Protein AF-F8WDW3-F1 (afdb_monomer)

Radius of gyration: 16.77 Å; Cα contacts (8 Å, |Δi|>4): 13; chains: 1; bounding box: 29×13×50 Å

Foldseek 3Di:
DPPPPVVVVVVVVVVCVVVPPDDFDADPPDPPDGDDCVVVPPPD

Organism: Homo sapiens (NCBI:txid9606)

Sequence (44 aa):
MTATLRPYLSAVRATLQAALCLENFSSQVVERHNKPEVEVSPRQ

InterPro domains:
  IPR008384 Actin-related protein 2/3 complex subunit 4 [PF05856] (1-41)
  IPR008384 Actin-related protein 2/3 complex subunit 4 [PTHR22629] (1-41)
  IPR034666 Arp2/3 complex subunit 2/4 [G3DSA:3.30.1460.20] (1-44)
  IPR034666 Arp2/3 complex subunit 2/4 [SSF69645] (3-41)

Secondary structure (DSSP, 8-state):
--TTHHHHHHHHHHHHHHH--------SSSTT----HHHH-TT-

Mean predicted aligned error: 5.62 Å

pLDDT: mean 89.19, std 12.7, range [47.25, 98.44]

Structure (mmCIF, N/CA/C/O backbone):
data_AF-F8WDW3-F1
#
_entry.id   AF-F8WDW3-F1
#
loop_
_atom_site.group_PDB
_atom_site.id
_atom_site.type_symbol
_atom_site.label_atom_id
_atom_site.label_alt_id
_atom_site.label_comp_id
_atom_site.label_asym_id
_atom_site.label_entity_id
_atom_site.label_seq_id
_atom_site.pdbx_PDB_ins_code
_atom_site.Cartn_x
_atom_site.Cartn_y
_atom_site.Cartn_z
_atom_site.occupancy
_atom_site.B_iso_or_equiv
_atom_site.auth_seq_id
_atom_site.auth_comp_id
_atom_site.auth_asym_id
_atom_site.auth_atom_id
_atom_site.pdbx_PDB_model_num
ATOM 1 N N . MET A 1 1 ? 4.611 -6.381 -30.763 1.00 54.50 1 MET A N 1
ATOM 2 C CA . MET A 1 1 ? 3.905 -6.076 -29.495 1.00 54.50 1 MET A CA 1
ATOM 3 C C . MET A 1 1 ? 4.695 -6.592 -28.278 1.00 54.50 1 MET A C 1
ATOM 5 O O . MET A 1 1 ? 4.146 -7.283 -27.437 1.00 54.50 1 MET A O 1
ATOM 9 N N . THR A 1 2 ? 5.994 -6.285 -28.168 1.00 61.53 2 THR A N 1
ATOM 10 C CA . THR A 1 2 ? 6.862 -6.747 -27.054 1.00 61.53 2 THR A CA 1
ATOM 11 C C . THR A 1 2 ? 7.630 -5.606 -26.375 1.00 61.53 2 THR A C 1
ATOM 13 O O . THR A 1 2 ? 8.130 -5.778 -25.269 1.00 61.53 2 THR A O 1
ATOM 16 N N . ALA A 1 3 ? 7.673 -4.415 -26.988 1.00 74.94 3 ALA A N 1
ATOM 17 C CA . ALA A 1 3 ? 8.364 -3.241 -26.450 1.00 74.94 3 ALA A CA 1
ATOM 18 C C . ALA A 1 3 ? 7.647 -2.592 -25.248 1.00 74.94 3 ALA A C 1
ATOM 20 O O . ALA A 1 3 ? 8.274 -1.875 -24.477 1.00 74.94 3 ALA A O 1
ATOM 21 N N . THR A 1 4 ? 6.349 -2.854 -25.061 1.00 90.81 4 THR A N 1
ATOM 22 C CA . THR A 1 4 ? 5.531 -2.250 -23.993 1.00 90.81 4 THR A CA 1
ATOM 23 C C . THR A 1 4 ? 5.454 -3.096 -22.720 1.00 90.81 4 THR A C 1
ATOM 25 O O . THR A 1 4 ? 5.186 -2.558 -21.649 1.00 90.81 4 THR A O 1
ATOM 28 N N . LEU A 1 5 ? 5.734 -4.404 -22.792 1.00 94.81 5 LEU A N 1
ATOM 29 C CA . LEU A 1 5 ? 5.605 -5.306 -21.641 1.00 94.81 5 LEU A CA 1
ATOM 30 C C . LEU A 1 5 ? 6.641 -5.000 -20.552 1.00 94.81 5 LEU A C 1
ATOM 32 O O . LEU A 1 5 ? 6.312 -4.940 -19.370 1.00 94.81 5 LEU A O 1
ATOM 36 N N . ARG A 1 6 ? 7.898 -4.771 -20.947 1.00 93.31 6 ARG A N 1
ATOM 37 C CA . ARG A 1 6 ? 8.984 -4.463 -20.009 1.00 93.31 6 ARG A CA 1
ATOM 38 C C . ARG A 1 6 ? 8.730 -3.177 -19.204 1.00 93.31 6 ARG A C 1
ATOM 40 O O . ARG A 1 6 ? 8.797 -3.267 -17.981 1.00 93.31 6 ARG A O 1
ATOM 47 N N . PRO A 1 7 ? 8.423 -2.011 -19.812 1.00 95.56 7 PRO A N 1
ATOM 48 C CA . PRO A 1 7 ? 8.138 -0.805 -19.03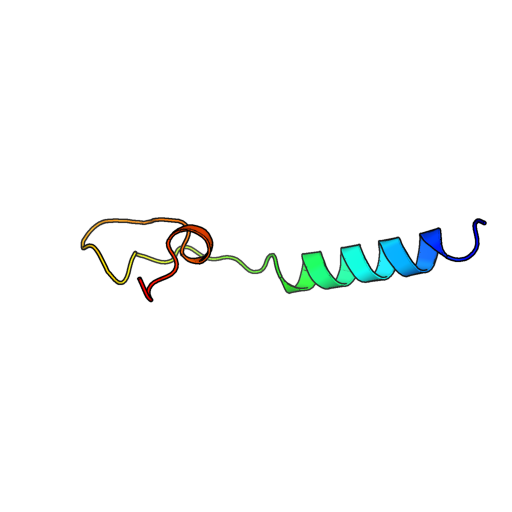4 1.00 95.56 7 PRO A CA 1
ATOM 49 C C . PRO A 1 7 ? 6.885 -0.944 -18.158 1.00 95.56 7 PRO A C 1
ATOM 51 O O . PRO A 1 7 ? 6.901 -0.459 -17.030 1.00 95.56 7 PRO A O 1
ATOM 54 N N . TYR A 1 8 ? 5.849 -1.663 -18.611 1.00 96.06 8 TYR A N 1
ATOM 55 C CA . TYR A 1 8 ? 4.658 -1.936 -17.798 1.00 96.06 8 TYR A CA 1
ATOM 56 C C . TYR A 1 8 ? 4.997 -2.713 -16.518 1.00 96.06 8 TYR A C 1
ATOM 58 O O . TYR A 1 8 ? 4.670 -2.271 -15.419 1.00 96.06 8 TYR A O 1
ATOM 66 N N . LEU A 1 9 ? 5.721 -3.830 -16.635 1.00 96.50 9 LEU A N 1
ATOM 67 C CA . LEU A 1 9 ? 6.094 -4.640 -15.473 1.00 96.50 9 LEU A CA 1
ATOM 68 C C . LEU A 1 9 ? 7.077 -3.919 -14.541 1.00 96.50 9 LEU A C 1
ATOM 70 O O . LEU A 1 9 ? 7.005 -4.101 -13.325 1.00 96.50 9 LEU A O 1
ATOM 74 N N . SER A 1 10 ? 7.972 -3.085 -15.083 1.00 97.00 10 SER A N 1
ATOM 75 C CA . SER A 1 10 ? 8.841 -2.229 -14.267 1.00 97.00 10 SER A CA 1
ATOM 76 C C . SER A 1 10 ? 8.036 -1.226 -13.443 1.00 97.00 10 SER A C 1
ATOM 78 O O . SER A 1 10 ? 8.298 -1.085 -12.249 1.00 97.00 10 SER A O 1
ATOM 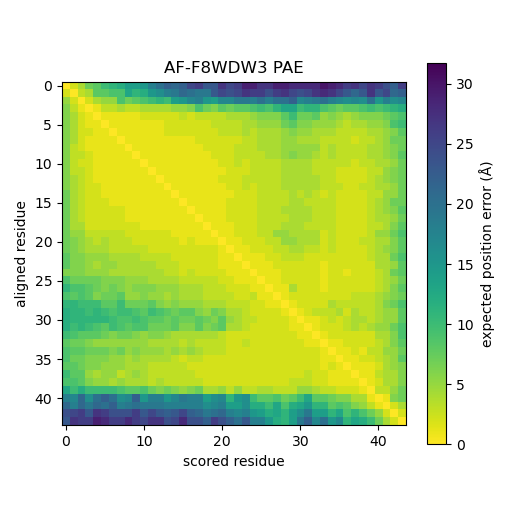80 N N . ALA A 1 11 ? 7.043 -0.568 -14.052 1.00 97.62 11 ALA A N 1
ATOM 81 C CA . ALA A 1 11 ? 6.166 0.364 -13.351 1.00 97.62 11 ALA A CA 1
ATOM 82 C C . ALA A 1 11 ? 5.362 -0.351 -12.255 1.00 97.62 11 ALA A C 1
ATOM 84 O O . ALA A 1 11 ? 5.420 0.061 -11.101 1.00 97.62 11 ALA A O 1
ATOM 85 N N . VAL A 1 12 ? 4.711 -1.476 -12.582 1.00 98.00 12 VAL A N 1
A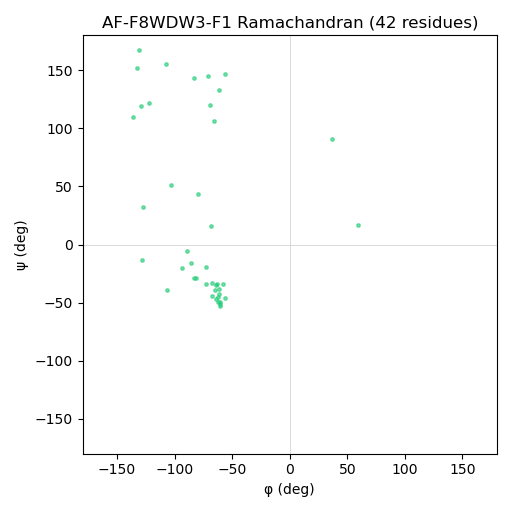TOM 86 C CA . VAL A 1 12 ? 3.943 -2.280 -11.611 1.00 98.00 12 VAL A CA 1
ATOM 87 C C . VAL A 1 12 ? 4.813 -2.698 -10.424 1.00 98.00 12 VAL A C 1
ATOM 89 O O . VAL A 1 12 ? 4.403 -2.541 -9.276 1.00 98.00 12 VAL A O 1
ATOM 92 N N . ARG A 1 13 ? 6.036 -3.181 -10.678 1.00 98.12 13 ARG A N 1
ATOM 93 C CA . ARG A 1 13 ? 6.976 -3.554 -9.613 1.00 98.12 13 ARG A CA 1
ATOM 94 C C . ARG A 1 13 ? 7.317 -2.368 -8.714 1.00 98.12 13 ARG A C 1
ATOM 96 O O . ARG A 1 13 ? 7.257 -2.515 -7.498 1.00 98.12 13 ARG A O 1
ATOM 103 N N . ALA A 1 14 ? 7.682 -1.226 -9.297 1.00 98.44 14 ALA A N 1
ATOM 104 C CA . ALA A 1 14 ? 8.055 -0.038 -8.535 1.00 98.44 14 ALA A CA 1
ATOM 105 C C . ALA A 1 14 ? 6.888 0.466 -7.672 1.00 98.44 14 ALA A C 1
ATOM 107 O O . ALA A 1 14 ? 7.079 0.769 -6.495 1.00 98.44 14 ALA A O 1
ATOM 108 N N . THR A 1 15 ? 5.673 0.487 -8.225 1.00 98.44 15 THR A N 1
ATOM 109 C CA . THR A 1 15 ? 4.466 0.895 -7.498 1.00 98.44 15 THR A CA 1
ATOM 110 C C . THR A 1 15 ? 4.151 -0.052 -6.344 1.00 98.44 15 THR A C 1
ATOM 112 O O . THR A 1 15 ? 3.921 0.412 -5.232 1.00 98.44 15 THR A O 1
ATOM 115 N N . LEU A 1 16 ? 4.183 -1.370 -6.569 1.00 98.31 16 LEU A N 1
ATOM 116 C CA . LEU A 1 16 ? 3.926 -2.345 -5.504 1.00 98.31 16 LEU A CA 1
ATOM 117 C C . LEU A 1 16 ? 4.998 -2.292 -4.415 1.00 98.31 16 LEU A C 1
ATOM 119 O O . LEU A 1 16 ? 4.664 -2.358 -3.238 1.00 98.31 16 LEU A O 1
ATOM 123 N N . GLN A 1 17 ? 6.268 -2.117 -4.781 1.00 98.25 17 GLN A N 1
ATOM 124 C CA . GLN A 1 17 ? 7.345 -1.971 -3.803 1.00 98.25 17 GLN A CA 1
ATOM 125 C C . GLN A 1 17 ? 7.152 -0.735 -2.915 1.00 98.25 17 GLN A C 1
ATOM 127 O O . GLN A 1 17 ? 7.420 -0.806 -1.722 1.00 98.25 17 GLN A O 1
ATOM 132 N N . ALA A 1 18 ? 6.677 0.381 -3.474 1.00 97.88 18 ALA A N 1
ATOM 133 C CA . ALA A 1 18 ? 6.383 1.582 -2.696 1.00 97.88 18 ALA A CA 1
ATOM 134 C C . ALA A 1 18 ? 5.118 1.440 -1.826 1.00 97.88 18 ALA A C 1
ATOM 136 O O . ALA A 1 18 ? 5.067 1.999 -0.734 1.00 97.88 18 ALA A O 1
ATOM 137 N N . ALA A 1 19 ? 4.104 0.707 -2.300 1.00 97.62 19 ALA A N 1
ATOM 138 C CA . ALA A 1 19 ? 2.824 0.543 -1.609 1.00 97.62 19 ALA A CA 1
ATOM 139 C C . ALA A 1 19 ? 2.846 -0.526 -0.500 1.00 97.62 19 ALA A C 1
ATOM 141 O O . ALA A 1 19 ? 2.104 -0.410 0.472 1.00 97.62 19 ALA A O 1
ATOM 142 N N . LEU A 1 20 ? 3.688 -1.560 -0.614 1.00 96.31 20 LEU A N 1
ATOM 143 C CA . LEU A 1 20 ? 3.787 -2.672 0.347 1.00 96.31 20 LEU A CA 1
ATOM 144 C C . LEU A 1 20 ? 4.618 -2.318 1.596 1.00 96.31 20 LEU A C 1
ATOM 146 O O . LEU A 1 20 ? 5.416 -3.117 2.080 1.00 96.31 20 LEU A O 1
ATOM 150 N N . CYS A 1 21 ? 4.391 -1.125 2.139 1.00 96.50 21 CYS A N 1
ATOM 151 C CA . CYS A 1 21 ? 4.962 -0.632 3.392 1.00 96.50 21 CYS A CA 1
ATOM 152 C C . CYS A 1 21 ? 3.906 -0.703 4.510 1.00 96.50 21 CYS A C 1
ATOM 154 O O . CYS A 1 21 ? 3.604 0.298 5.151 1.00 96.50 21 CYS A O 1
ATOM 156 N N . LEU A 1 22 ? 3.275 -1.872 4.669 1.00 95.19 22 LEU A N 1
ATOM 157 C CA . LEU A 1 22 ? 2.168 -2.079 5.605 1.00 95.19 22 L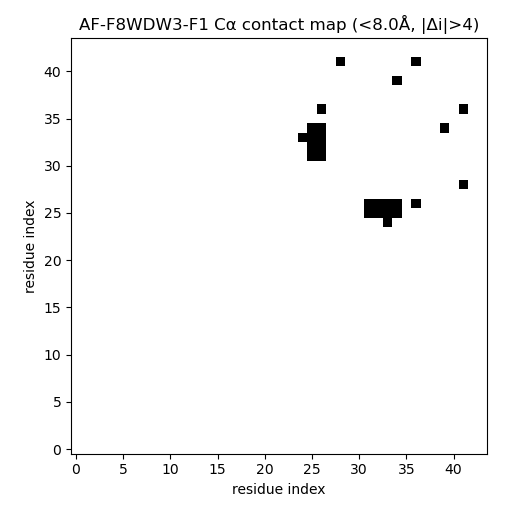EU A CA 1
ATOM 158 C C . LEU A 1 22 ? 2.679 -2.348 7.024 1.00 95.19 22 LEU A C 1
ATOM 160 O O . LEU A 1 22 ? 3.652 -3.078 7.215 1.00 95.19 22 LEU A O 1
ATOM 164 N N . GLU A 1 23 ? 1.964 -1.825 8.013 1.00 96.19 23 GLU A N 1
ATOM 165 C CA . GLU A 1 23 ? 2.205 -2.080 9.431 1.00 96.19 23 GLU A CA 1
ATOM 166 C C . GLU A 1 23 ? 0.914 -2.467 10.153 1.00 96.19 23 GLU A C 1
ATOM 168 O O . GLU A 1 23 ? -0.191 -2.354 9.618 1.00 96.19 23 GLU A O 1
ATOM 173 N N . ASN A 1 24 ? 1.062 -2.969 11.377 1.00 94.81 24 ASN A N 1
ATOM 174 C CA . ASN A 1 24 ? -0.080 -3.320 12.201 1.00 94.81 24 ASN A CA 1
ATOM 175 C C . ASN A 1 24 ? -0.822 -2.042 12.633 1.00 94.81 24 ASN A C 1
ATOM 177 O O . ASN A 1 24 ? -0.250 -1.202 13.324 1.00 94.81 24 ASN A O 1
ATOM 181 N N . PHE A 1 25 ? -2.096 -1.926 12.255 1.00 94.00 25 PHE A N 1
ATOM 182 C CA . PHE A 1 25 ? -2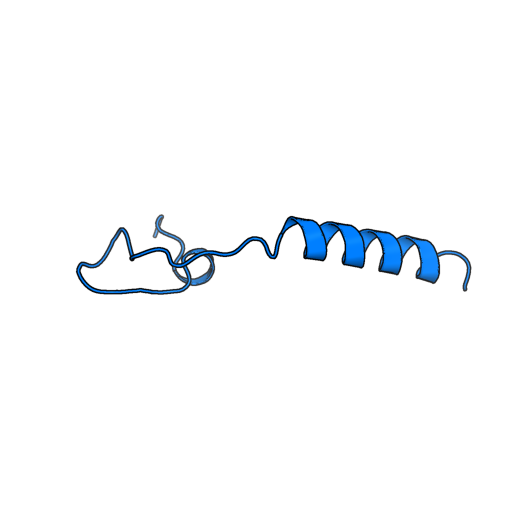.943 -0.780 12.562 1.00 94.00 25 PHE A CA 1
ATOM 183 C C . PHE A 1 25 ? -4.273 -1.244 13.171 1.00 94.00 25 PHE A C 1
ATOM 185 O O . PHE A 1 25 ? -5.034 -1.985 12.552 1.00 94.00 25 PHE A O 1
ATOM 192 N N . SER A 1 26 ? -4.552 -0.828 14.406 1.00 93.62 26 SER A N 1
ATOM 193 C CA . SER A 1 26 ? -5.817 -1.137 15.084 1.00 93.62 26 SER A CA 1
ATOM 194 C C . SER A 1 26 ? -6.978 -0.357 14.466 1.00 93.62 26 SER A C 1
ATOM 196 O O . SER A 1 26 ? -6.821 0.809 14.100 1.00 93.62 26 SER A O 1
ATOM 198 N N . SER A 1 27 ? -8.162 -0.973 14.425 1.00 92.25 27 SER A N 1
ATOM 199 C CA . SER A 1 27 ? -9.356 -0.349 13.855 1.00 92.25 27 SER A CA 1
ATOM 200 C C . SER A 1 27 ? -9.747 0.916 14.614 1.00 92.25 27 SER A C 1
ATOM 202 O O . SER A 1 27 ? -9.832 0.912 15.842 1.00 92.25 27 SER A O 1
ATOM 204 N N . GLN A 1 28 ? -10.024 1.990 13.872 1.00 90.00 28 GLN A N 1
ATOM 205 C CA . GLN A 1 28 ? -10.428 3.286 14.434 1.00 90.00 28 GLN A CA 1
ATOM 206 C C . GLN A 1 28 ? -11.948 3.424 14.620 1.00 90.00 28 GLN A C 1
ATOM 208 O O . GLN A 1 28 ? -12.410 4.421 15.166 1.00 90.00 28 GLN A O 1
ATOM 213 N N . VAL A 1 29 ? -12.732 2.441 14.159 1.00 90.12 29 VAL A N 1
ATOM 214 C CA . VAL A 1 29 ? -14.207 2.474 14.210 1.00 90.12 29 VAL A CA 1
ATOM 215 C C . VAL A 1 29 ? -14.756 1.526 15.272 1.00 90.12 29 VAL A C 1
ATOM 217 O O . VAL A 1 29 ? -15.715 1.861 15.962 1.00 90.12 29 VAL A O 1
ATOM 220 N N . VAL A 1 30 ? -14.160 0.337 15.421 1.00 87.94 30 VAL A N 1
ATOM 221 C CA . VAL A 1 30 ? -14.608 -0.657 16.403 1.00 87.94 30 VAL A CA 1
ATOM 222 C C . VAL A 1 30 ? -13.464 -0.998 17.341 1.00 87.94 30 VAL A C 1
ATOM 224 O O . VAL A 1 30 ? -12.425 -1.502 16.913 1.00 87.94 30 VAL A O 1
ATOM 227 N N . GLU A 1 31 ? -13.680 -0.780 18.637 1.00 91.19 31 GLU A N 1
ATOM 228 C CA . GLU A 1 31 ? -12.682 -1.098 19.652 1.00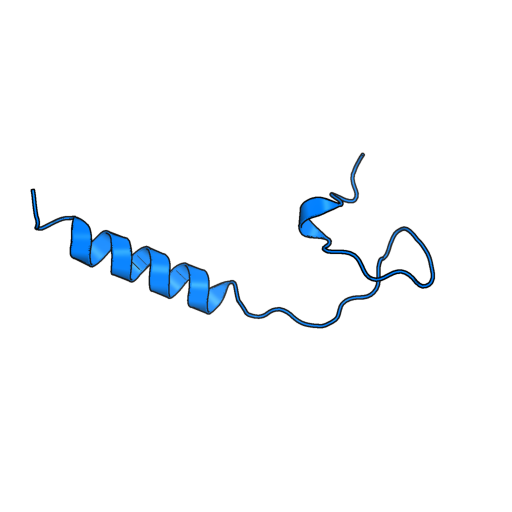 91.19 31 GLU A CA 1
ATOM 229 C C . GLU A 1 31 ? -12.251 -2.567 19.595 1.00 91.19 31 GLU A C 1
ATOM 231 O O . GLU A 1 31 ? -13.042 -3.467 19.292 1.00 91.19 31 GLU A O 1
ATOM 236 N N . ARG A 1 32 ? -10.976 -2.800 19.932 1.00 90.94 32 ARG A N 1
ATOM 237 C CA . ARG A 1 32 ? -10.354 -4.131 20.047 1.00 90.94 32 ARG A CA 1
ATOM 238 C C . ARG A 1 32 ? -10.385 -4.969 18.764 1.00 90.94 32 ARG A C 1
ATOM 240 O O . ARG A 1 32 ? -10.146 -6.172 18.824 1.00 90.94 32 ARG A O 1
ATOM 247 N N . HIS A 1 33 ? -10.640 -4.352 17.614 1.00 92.06 33 HIS A N 1
ATOM 248 C CA . HIS A 1 33 ? -10.557 -5.008 16.317 1.00 92.06 33 HIS A CA 1
ATOM 249 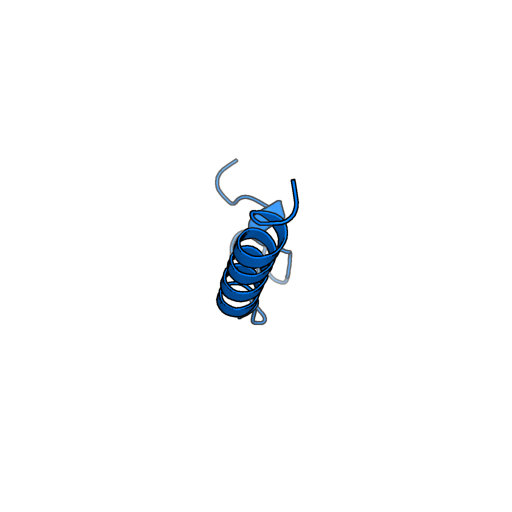C C . HIS A 1 33 ? -9.335 -4.548 15.533 1.00 92.06 33 HIS A C 1
ATOM 251 O O . HIS A 1 33 ? -8.832 -3.440 15.696 1.00 92.06 33 HIS A O 1
ATOM 257 N N . ASN A 1 34 ? -8.898 -5.418 14.632 1.00 93.12 34 ASN A N 1
ATOM 258 C CA . ASN A 1 34 ? -7.880 -5.138 13.640 1.00 93.12 34 ASN A CA 1
ATOM 259 C C . ASN A 1 34 ? -8.373 -5.721 12.319 1.00 93.12 34 ASN A C 1
ATOM 261 O O . ASN A 1 34 ? -8.561 -6.935 12.205 1.00 93.12 34 ASN A O 1
ATOM 265 N N . LYS A 1 35 ? -8.722 -4.840 11.386 1.00 91.25 35 LYS A N 1
ATOM 266 C CA . LYS A 1 35 ? -9.356 -5.185 10.114 1.00 91.25 35 LYS A CA 1
ATOM 267 C C . LYS A 1 35 ? -8.621 -4.440 9.000 1.00 91.25 35 LYS A C 1
ATOM 269 O O . LYS A 1 35 ? -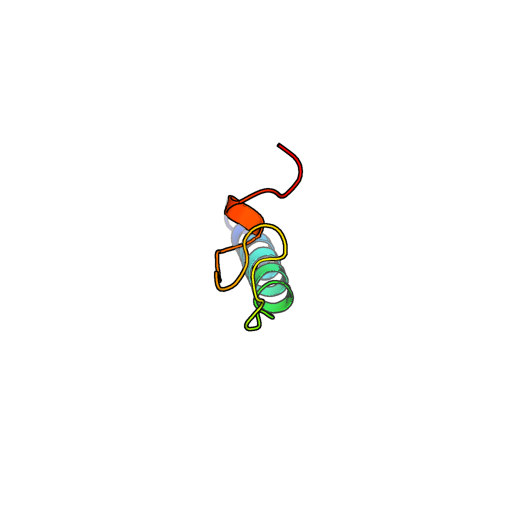8.093 -3.362 9.255 1.00 91.25 35 LYS A O 1
ATOM 274 N N . PRO A 1 36 ? -8.590 -4.97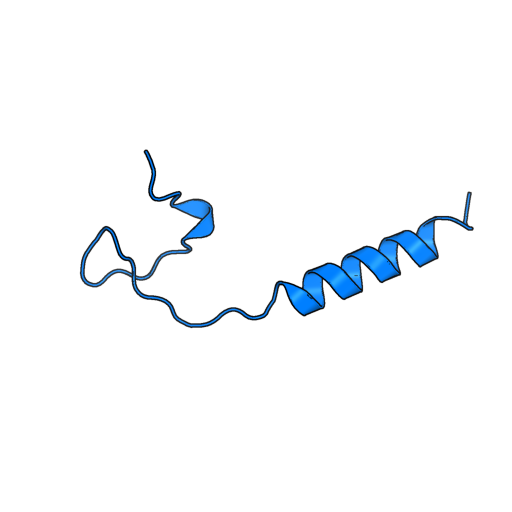6 7.772 1.00 92.12 36 PRO A N 1
ATOM 275 C CA . PRO A 1 36 ? -7.956 -4.288 6.656 1.00 92.12 36 PRO A CA 1
ATOM 276 C C . PRO A 1 36 ? -8.715 -2.994 6.324 1.00 92.12 36 PRO A C 1
ATOM 278 O O . PRO A 1 36 ? -9.801 -3.033 5.753 1.00 92.12 36 PRO A O 1
ATOM 281 N N . GLU A 1 37 ? -8.135 -1.845 6.669 1.00 92.00 37 GLU A N 1
ATOM 282 C CA . GLU A 1 37 ? -8.785 -0.528 6.555 1.00 92.00 37 GLU A CA 1
ATOM 283 C C . GLU A 1 37 ? -9.246 -0.196 5.126 1.00 92.00 37 GLU A C 1
ATOM 285 O O . GLU A 1 37 ? -10.297 0.416 4.936 1.00 92.00 37 GLU A O 1
ATOM 290 N N . VAL A 1 38 ? -8.502 -0.652 4.111 1.00 92.25 38 VAL A N 1
ATOM 291 C CA . VAL A 1 38 ? -8.854 -0.443 2.696 1.00 92.25 38 VAL A CA 1
ATOM 292 C C . VAL A 1 38 ? -10.177 -1.116 2.303 1.00 92.25 38 VAL A C 1
ATOM 294 O O . VAL A 1 38 ? -10.935 -0.551 1.520 1.00 92.25 38 VAL A O 1
ATOM 297 N N . GLU A 1 39 ? -10.494 -2.272 2.891 1.00 92.56 39 GLU A N 1
ATOM 298 C CA . GLU A 1 39 ? -11.734 -3.015 2.621 1.00 92.56 39 GLU A CA 1
ATOM 299 C C . GLU A 1 39 ? -12.909 -2.481 3.446 1.00 92.56 39 GLU A C 1
ATOM 301 O O . GLU A 1 39 ? -14.065 -2.578 3.040 1.00 92.56 39 GLU A O 1
ATOM 306 N N . VAL A 1 40 ? -12.617 -1.925 4.627 1.00 89.75 40 VAL A N 1
ATOM 307 C CA . VAL A 1 40 ? -13.639 -1.487 5.586 1.00 89.75 40 VAL A CA 1
ATOM 308 C C . VAL A 1 40 ? -14.132 -0.066 5.299 1.00 89.75 40 VAL A C 1
ATOM 310 O O . VAL A 1 40 ? -15.205 0.268 5.781 1.00 89.75 40 VAL A O 1
ATOM 313 N N . SER A 1 41 ? -13.419 0.734 4.487 1.00 73.62 41 SER A N 1
ATOM 314 C CA . SER A 1 41 ? -13.808 2.088 4.038 1.00 73.62 41 SER A CA 1
ATOM 315 C C . SER A 1 41 ? -14.538 2.909 5.121 1.00 73.62 41 SER A C 1
ATOM 317 O O . SER A 1 41 ? -15.766 2.901 5.168 1.00 73.62 41 SER A O 1
ATOM 319 N N . PRO A 1 42 ? -13.834 3.692 5.960 1.00 62.44 42 PRO A N 1
ATOM 320 C CA . PRO A 1 42 ? -14.395 4.321 7.169 1.00 62.44 42 PRO A CA 1
ATOM 321 C C . PRO A 1 42 ? -15.441 5.439 6.936 1.00 62.44 42 PRO A C 1
ATOM 323 O O . PRO A 1 42 ? -15.695 6.237 7.834 1.00 62.44 42 PRO A O 1
ATOM 326 N N . ARG A 1 43 ? -16.019 5.560 5.733 1.00 59.34 43 ARG A N 1
ATOM 327 C CA . ARG A 1 43 ? -16.987 6.603 5.344 1.00 59.34 43 ARG A CA 1
ATOM 328 C C . ARG A 1 43 ? -18.285 6.055 4.728 1.00 59.34 43 ARG A C 1
ATOM 330 O O . ARG A 1 43 ? -18.869 6.721 3.873 1.00 59.34 43 ARG A O 1
ATOM 337 N N . GLN A 1 44 ? -18.736 4.878 5.150 1.00 47.25 44 GLN A N 1
ATOM 338 C CA . GLN A 1 44 ? -20.152 4.503 5.051 1.00 47.25 44 GLN A CA 1
ATOM 339 C C . GLN A 1 44 ? -20.755 4.406 6.445 1.00 47.25 44 GLN A C 1
ATOM 341 O O . GLN A 1 44 ? -20.061 3.871 7.337 1.00 47.25 44 GLN A O 1
#

Solvent-accessible surface area (backbone atoms only — not comparable to full-atom values): 3031 Å² total; per-residue (Å²): 143,66,82,61,56,60,61,49,52,51,49,53,50,55,52,50,64,68,65,72,74,79,73,97,58,71,38,91,86,45,85,98,40,70,60,67,61,85,81,65,47,97,84,120